Protein AF-A0A7R9YTW2-F1 (afdb_monomer_lite)

Structure (mmCIF, N/CA/C/O backbone):
data_AF-A0A7R9YTW2-F1
#
_entry.id   AF-A0A7R9YTW2-F1
#
loop_
_atom_site.group_PDB
_atom_site.id
_atom_site.type_symbol
_atom_site.label_atom_id
_atom_site.label_alt_id
_atom_site.label_comp_id
_atom_site.label_asym_id
_atom_site.label_entity_id
_atom_site.label_seq_id
_atom_site.pdbx_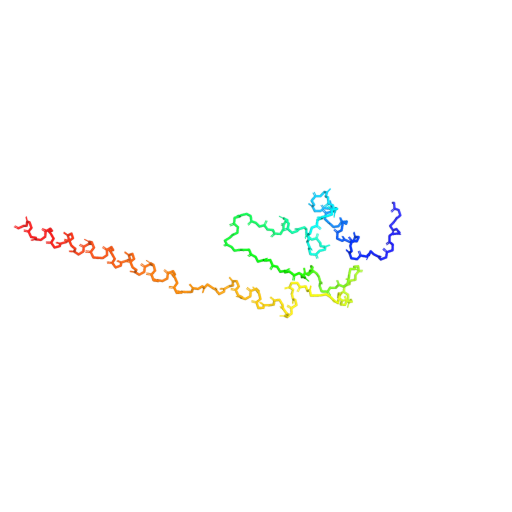PDB_ins_code
_atom_site.Cartn_x
_atom_site.Cartn_y
_atom_site.Cartn_z
_atom_site.occupancy
_atom_site.B_iso_or_equiv
_atom_site.auth_seq_id
_atom_site.auth_comp_id
_atom_site.auth_asym_id
_atom_site.auth_atom_id
_atom_site.pdbx_PDB_model_num
ATOM 1 N N . GLY A 1 1 ? 20.529 17.568 -18.012 1.00 37.44 1 GLY A N 1
ATOM 2 C CA . GLY A 1 1 ? 21.112 16.230 -17.828 1.00 37.44 1 GLY A CA 1
ATOM 3 C C . GLY A 1 1 ? 20.181 15.276 -18.517 1.00 37.44 1 GLY A C 1
ATOM 4 O O . GLY A 1 1 ? 18.985 15.470 -18.411 1.00 37.44 1 GLY A O 1
ATOM 5 N N . GLU A 1 2 ? 20.717 14.389 -19.331 1.00 41.56 2 GLU A N 1
ATOM 6 C CA . GLU A 1 2 ? 19.987 13.587 -20.309 1.00 41.56 2 GLU A CA 1
ATOM 7 C C . GLU A 1 2 ? 19.055 12.560 -19.627 1.00 41.56 2 GLU A C 1
ATOM 9 O O . GLU A 1 2 ? 19.525 11.609 -19.007 1.00 41.56 2 GLU A O 1
ATOM 14 N N . ASP A 1 3 ? 17.735 12.772 -19.716 1.00 51.94 3 ASP A N 1
ATOM 15 C CA . ASP A 1 3 ? 16.681 11.868 -19.222 1.00 51.94 3 ASP A CA 1
ATOM 16 C C . ASP A 1 3 ? 16.493 10.668 -20.173 1.00 51.94 3 ASP A C 1
ATOM 18 O O . ASP A 1 3 ? 15.438 10.464 -20.769 1.00 51.94 3 ASP A O 1
ATOM 22 N N . THR A 1 4 ? 17.539 9.860 -20.353 1.00 49.75 4 THR A N 1
ATOM 23 C CA . THR A 1 4 ? 17.526 8.647 -21.196 1.00 49.75 4 THR A CA 1
ATOM 24 C C . THR A 1 4 ? 17.430 7.361 -20.378 1.00 49.75 4 THR A C 1
ATOM 26 O O . THR A 1 4 ? 18.008 6.333 -20.732 1.00 49.75 4 THR A O 1
ATOM 29 N N . LYS A 1 5 ? 16.670 7.358 -19.277 1.00 56.19 5 LYS A N 1
ATOM 30 C CA . LYS A 1 5 ? 16.309 6.087 -18.637 1.00 56.19 5 LYS A CA 1
ATOM 31 C C . LYS A 1 5 ? 15.119 5.492 -19.391 1.00 56.19 5 LYS A C 1
ATOM 33 O O . LYS A 1 5 ? 14.016 6.027 -19.329 1.00 56.19 5 LYS A O 1
ATOM 38 N N . GLY A 1 6 ? 15.363 4.395 -20.115 1.00 53.84 6 GLY A N 1
ATOM 39 C CA . GLY A 1 6 ? 14.314 3.547 -20.692 1.00 53.84 6 GLY A CA 1
ATOM 40 C C . GLY A 1 6 ? 13.290 3.082 -19.640 1.00 53.84 6 GLY A C 1
ATOM 41 O O . GLY A 1 6 ? 13.430 3.408 -18.458 1.00 53.84 6 GLY A O 1
ATOM 42 N N . PRO A 1 7 ? 12.247 2.325 -20.031 1.00 61.72 7 PRO A N 1
ATOM 43 C CA . PRO A 1 7 ? 11.173 1.952 -19.114 1.00 61.72 7 PRO A CA 1
ATOM 44 C C . PRO A 1 7 ? 11.745 1.298 -17.852 1.00 61.72 7 PRO A C 1
ATOM 46 O O . PRO A 1 7 ? 12.479 0.311 -17.923 1.00 61.72 7 PRO A O 1
ATOM 49 N N . ARG A 1 8 ? 11.439 1.884 -16.689 1.00 71.12 8 ARG A N 1
ATOM 50 C CA . ARG A 1 8 ? 11.906 1.364 -15.402 1.00 71.12 8 ARG A CA 1
ATOM 51 C C . ARG A 1 8 ? 11.254 0.010 -15.144 1.00 71.12 8 ARG A C 1
ATOM 53 O O . ARG A 1 8 ? 10.051 -0.156 -15.341 1.00 71.12 8 ARG A O 1
ATOM 60 N N . THR A 1 9 ? 12.043 -0.953 -14.677 1.00 83.75 9 THR A N 1
ATOM 61 C CA . THR A 1 9 ? 11.484 -2.187 -14.118 1.00 83.75 9 THR A CA 1
ATOM 62 C C . THR A 1 9 ? 10.781 -1.860 -12.795 1.00 83.75 9 THR A C 1
ATOM 64 O O . THR A 1 9 ? 11.180 -0.901 -12.126 1.00 83.75 9 THR A O 1
ATOM 67 N N . PRO A 1 10 ? 9.767 -2.637 -12.372 1.00 86.50 10 PRO A N 1
ATOM 68 C CA . PRO A 1 10 ? 9.099 -2.391 -11.096 1.00 86.50 10 PRO A CA 1
ATOM 69 C C . PRO A 1 10 ? 10.059 -2.317 -9.888 1.00 86.50 10 PRO A C 1
ATOM 71 O O . PRO A 1 10 ? 9.925 -1.377 -9.107 1.00 86.50 10 PRO A O 1
ATOM 74 N N . PRO A 1 11 ? 11.094 -3.179 -9.758 1.00 90.12 11 PRO A N 1
ATOM 75 C CA . PRO A 1 11 ? 12.076 -3.045 -8.678 1.00 90.12 11 PRO A CA 1
ATOM 76 C C . PRO A 1 11 ? 12.899 -1.750 -8.734 1.00 90.12 11 PRO A C 1
ATOM 78 O O . PRO A 1 11 ? 13.123 -1.125 -7.702 1.00 90.12 11 PRO A O 1
ATOM 81 N N . GLN A 1 12 ? 13.327 -1.313 -9.927 1.00 91.19 12 GLN A N 1
ATOM 82 C CA . GLN A 1 12 ? 14.075 -0.058 -10.084 1.00 91.19 12 GLN A CA 1
ATOM 83 C C . GLN A 1 12 ? 13.198 1.148 -9.734 1.00 91.19 12 GLN A C 1
ATOM 85 O O . GLN A 1 12 ? 13.658 2.096 -9.107 1.00 91.19 12 GLN A O 1
ATOM 90 N N . TYR A 1 13 ? 11.927 1.103 -10.137 1.00 91.75 13 TYR A N 1
ATOM 91 C CA . TYR A 1 13 ? 10.955 2.131 -9.796 1.00 91.75 13 TYR A CA 1
ATOM 92 C C . TYR A 1 13 ? 10.745 2.223 -8.282 1.00 91.75 13 TYR A C 1
ATOM 94 O O . TYR A 1 13 ? 10.812 3.323 -7.744 1.00 91.75 13 TYR A O 1
ATOM 102 N N . ALA A 1 14 ? 10.572 1.086 -7.603 1.00 93.56 14 ALA A N 1
ATOM 103 C CA . ALA A 1 14 ? 10.443 1.032 -6.150 1.00 93.56 14 ALA A CA 1
ATOM 104 C C . ALA A 1 14 ? 11.679 1.610 -5.446 1.00 93.56 14 ALA A C 1
ATOM 106 O O . ALA A 1 14 ? 11.545 2.519 -4.633 1.00 93.56 14 ALA A O 1
ATOM 107 N N . TYR A 1 15 ? 12.881 1.164 -5.828 1.00 95.88 15 TYR A N 1
ATOM 108 C CA . TYR A 1 15 ? 14.143 1.676 -5.285 1.00 95.88 15 TYR A CA 1
ATOM 109 C C . TYR A 1 15 ? 14.254 3.204 -5.414 1.00 95.88 15 TYR A C 1
ATOM 111 O O . TYR A 1 15 ? 14.515 3.897 -4.430 1.00 95.88 15 TYR A O 1
ATOM 119 N N . ASP A 1 16 ? 14.017 3.738 -6.618 1.00 95.00 16 ASP A N 1
ATOM 120 C CA . ASP A 1 16 ? 14.110 5.175 -6.888 1.00 95.00 16 ASP A CA 1
ATOM 121 C C . ASP A 1 16 ? 13.041 5.972 -6.113 1.00 95.00 16 ASP A C 1
ATOM 123 O O . ASP A 1 16 ? 13.304 7.094 -5.674 1.00 95.00 16 ASP A O 1
ATOM 127 N N . SER A 1 17 ? 11.828 5.428 -5.962 1.00 94.75 17 SER A N 1
ATOM 128 C CA . SER A 1 17 ? 10.737 6.066 -5.211 1.00 94.75 17 SER A CA 1
ATOM 129 C C . SER A 1 17 ? 11.041 6.100 -3.715 1.00 94.75 17 SER A C 1
ATOM 131 O O . SER A 1 17 ? 10.958 7.155 -3.092 1.00 94.75 17 SER A O 1
ATOM 133 N N . TYR A 1 18 ? 11.486 4.985 -3.138 1.00 96.88 18 TYR A N 1
ATOM 134 C CA . TYR A 1 18 ? 11.846 4.915 -1.722 1.00 96.88 18 TYR A CA 1
ATOM 135 C C . TYR A 1 18 ? 13.040 5.814 -1.397 1.00 96.88 18 TYR A C 1
ATOM 137 O O . TYR A 1 18 ? 12.998 6.553 -0.416 1.00 96.88 18 TYR A O 1
ATOM 145 N N . GLY A 1 1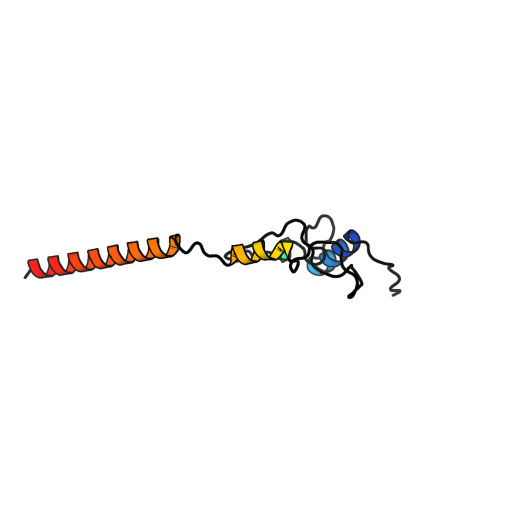9 ? 14.042 5.871 -2.282 1.00 96.88 19 GLY A N 1
ATOM 146 C CA . GLY A 1 19 ? 15.148 6.821 -2.165 1.00 96.88 19 GLY A CA 1
ATOM 147 C C . GLY A 1 19 ? 14.683 8.280 -2.094 1.00 96.88 19 GLY A C 1
ATOM 148 O O . GLY A 1 19 ? 15.242 9.066 -1.333 1.00 96.88 19 GLY A O 1
ATOM 149 N N . GLN A 1 20 ? 13.623 8.645 -2.820 1.00 95.69 20 GLN A N 1
ATOM 150 C CA . GLN A 1 20 ? 13.033 9.987 -2.744 1.00 95.69 20 GLN A CA 1
ATOM 151 C C . GLN A 1 20 ? 12.227 10.220 -1.461 1.00 95.69 20 GLN A C 1
ATOM 153 O O . GLN A 1 20 ? 12.223 11.337 -0.949 1.00 95.69 20 GLN A O 1
ATOM 158 N N . VAL A 1 21 ? 11.543 9.195 -0.945 1.00 95.69 21 VAL A N 1
ATOM 159 C CA . VAL A 1 21 ? 10.669 9.323 0.232 1.00 95.69 21 VAL A CA 1
ATOM 160 C C . VAL A 1 21 ? 11.457 9.277 1.541 1.00 95.69 21 VAL A C 1
ATOM 162 O O . VAL A 1 21 ? 11.223 10.101 2.424 1.00 95.69 21 VAL A O 1
ATOM 165 N N . CYS A 1 22 ? 12.384 8.328 1.685 1.00 95.19 22 CYS A N 1
ATOM 166 C CA . CYS A 1 22 ? 13.098 8.078 2.939 1.00 95.19 22 CYS A CA 1
ATOM 167 C C . CYS A 1 22 ? 14.630 8.093 2.820 1.00 95.19 22 CYS A C 1
ATOM 169 O O . CYS A 1 22 ? 15.310 7.828 3.809 1.00 95.19 22 CYS A O 1
ATOM 171 N N . GLY A 1 23 ? 15.189 8.417 1.650 1.00 96.44 23 GLY A N 1
ATOM 172 C CA . GLY A 1 23 ? 16.641 8.534 1.450 1.00 96.44 23 GLY A CA 1
ATOM 173 C C . GLY A 1 23 ? 17.384 7.212 1.229 1.00 96.44 23 GLY A C 1
ATOM 174 O O . GLY A 1 23 ? 18.597 7.233 1.048 1.00 96.44 23 GLY A O 1
ATOM 175 N N . GLU A 1 24 ? 16.683 6.077 1.218 1.00 95.75 24 GLU A N 1
ATOM 176 C CA . GLU A 1 24 ? 17.233 4.734 1.000 1.00 95.75 24 GLU A CA 1
ATOM 177 C C . GLU A 1 24 ? 16.216 3.897 0.216 1.00 95.75 24 GLU A C 1
ATOM 179 O O . GLU A 1 24 ? 15.019 3.975 0.481 1.00 95.75 24 GLU A O 1
ATOM 184 N N . GLY A 1 25 ? 16.683 3.107 -0.749 1.00 94.62 25 GLY A N 1
ATOM 185 C CA . GLY A 1 25 ? 15.838 2.211 -1.543 1.00 94.62 25 GLY A CA 1
ATOM 186 C C . GLY A 1 25 ? 16.208 0.735 -1.425 1.00 94.62 25 GLY A C 1
ATOM 187 O O . GLY A 1 25 ? 15.407 -0.133 -1.773 1.00 94.62 25 GLY A O 1
ATOM 188 N N . GLN A 1 26 ? 17.408 0.415 -0.942 1.00 96.44 26 GLN A N 1
ATOM 189 C CA . GLN A 1 26 ? 17.908 -0.948 -0.853 1.00 96.44 26 GLN A CA 1
ATOM 190 C C . GLN A 1 26 ? 17.232 -1.702 0.292 1.00 96.44 26 GLN A C 1
ATOM 192 O O . GLN A 1 26 ? 17.328 -1.314 1.452 1.00 96.44 26 GLN A O 1
ATOM 197 N N . GLY A 1 27 ? 16.603 -2.835 -0.032 1.00 94.62 27 GLY A N 1
ATOM 198 C CA . GLY A 1 27 ? 15.983 -3.707 0.972 1.00 94.62 27 GLY A CA 1
ATOM 199 C C . GLY A 1 27 ? 14.779 -3.086 1.685 1.00 94.62 27 GLY A C 1
ATOM 200 O O . GLY A 1 27 ? 14.382 -3.582 2.734 1.00 94.62 27 GLY A O 1
ATOM 201 N N . ILE A 1 28 ? 14.215 -2.009 1.134 1.00 96.44 28 ILE A N 1
ATOM 202 C CA . ILE A 1 28 ? 13.018 -1.363 1.663 1.00 96.44 28 ILE A CA 1
ATOM 203 C C . ILE A 1 28 ? 11.7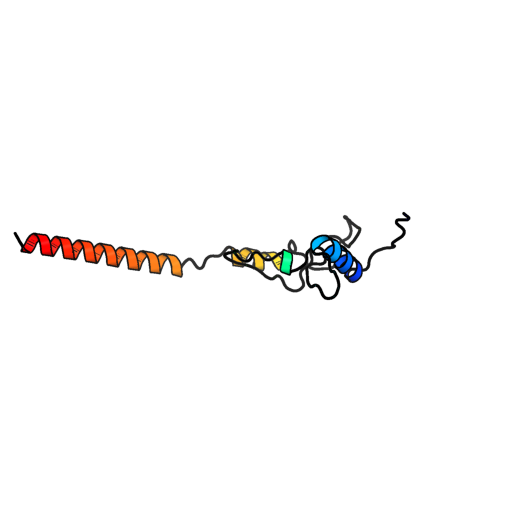77 -2.044 1.082 1.00 96.44 28 ILE A C 1
ATOM 205 O O . ILE A 1 28 ? 11.644 -2.198 -0.133 1.00 96.44 28 ILE A O 1
ATOM 209 N N . GLU A 1 29 ? 10.864 -2.446 1.961 1.00 94.88 29 GLU A N 1
ATOM 210 C CA . GLU A 1 29 ? 9.546 -2.967 1.597 1.00 94.88 29 GLU A CA 1
ATOM 211 C C . GLU A 1 29 ? 8.532 -1.828 1.448 1.00 94.88 29 GLU A C 1
ATOM 213 O O . GLU A 1 29 ? 8.633 -0.796 2.117 1.00 94.88 29 GLU A O 1
ATOM 218 N N . GLY A 1 30 ? 7.535 -2.014 0.584 1.00 94.88 30 GLY A N 1
ATOM 219 C CA . GLY A 1 30 ? 6.498 -1.022 0.306 1.00 94.88 30 GLY A CA 1
ATOM 220 C C . GLY A 1 30 ? 5.664 -1.384 -0.923 1.00 94.88 30 GLY A C 1
ATOM 221 O O . GLY A 1 30 ? 5.807 -2.470 -1.484 1.00 94.88 30 GLY A O 1
ATOM 222 N N . ASP A 1 31 ? 4.831 -0.449 -1.370 1.00 94.50 31 ASP A N 1
ATOM 223 C CA . ASP A 1 31 ? 3.854 -0.640 -2.456 1.00 94.50 31 ASP A CA 1
ATOM 224 C C . ASP A 1 31 ? 4.369 -0.219 -3.855 1.00 94.50 31 ASP A C 1
ATOM 226 O O . ASP A 1 31 ? 3.585 0.023 -4.776 1.00 94.50 31 ASP A O 1
ATOM 230 N N . ALA A 1 32 ? 5.697 -0.140 -4.005 1.00 93.00 32 ALA A N 1
ATOM 231 C CA . ALA A 1 32 ? 6.474 0.400 -5.127 1.00 93.00 32 ALA A CA 1
ATOM 232 C C . ALA A 1 32 ? 6.555 1.935 -5.235 1.00 93.00 32 ALA A C 1
ATOM 234 O O . ALA A 1 32 ? 7.336 2.437 -6.047 1.00 93.00 32 ALA A O 1
ATOM 235 N N . VAL A 1 33 ? 5.817 2.688 -4.414 1.00 92.81 33 VAL A N 1
ATOM 236 C CA . VAL A 1 33 ? 5.922 4.159 -4.334 1.00 92.81 33 VAL A CA 1
ATOM 237 C C . VAL A 1 33 ? 6.294 4.597 -2.923 1.00 92.81 33 VAL A C 1
ATOM 239 O O . VAL A 1 33 ? 7.213 5.392 -2.733 1.00 92.81 33 VAL A O 1
ATOM 242 N N . THR A 1 34 ? 5.601 4.049 -1.933 1.00 94.94 34 THR A N 1
ATOM 243 C CA . THR A 1 34 ? 5.691 4.434 -0.531 1.00 94.94 34 THR A CA 1
ATOM 244 C C . THR A 1 34 ? 6.334 3.303 0.270 1.00 94.94 34 THR A C 1
ATOM 246 O O . THR A 1 34 ? 5.821 2.181 0.257 1.00 94.94 34 THR A O 1
ATOM 249 N N . PRO A 1 35 ? 7.436 3.568 0.995 1.00 96.00 35 PRO A N 1
ATOM 250 C CA . PRO A 1 35 ? 7.981 2.626 1.963 1.00 96.00 35 PRO A CA 1
ATOM 251 C C . PRO A 1 35 ? 6.934 2.253 3.013 1.00 96.00 35 PRO A C 1
ATOM 253 O O . PRO A 1 35 ? 6.231 3.126 3.529 1.00 96.00 35 PRO A O 1
ATOM 256 N N . LEU A 1 36 ? 6.879 0.981 3.404 1.00 94.75 36 LEU A N 1
ATOM 257 C CA . LEU A 1 36 ? 5.897 0.482 4.366 1.00 94.75 36 LEU A CA 1
ATOM 258 C C . LEU A 1 36 ? 5.958 1.245 5.698 1.00 94.75 36 LEU A C 1
ATOM 260 O O . LEU A 1 36 ? 4.933 1.649 6.241 1.00 94.75 36 LEU A O 1
ATOM 264 N N . ALA A 1 37 ? 7.169 1.520 6.187 1.00 93.25 37 ALA A N 1
ATOM 265 C CA . ALA A 1 37 ? 7.386 2.272 7.422 1.00 93.25 37 ALA A CA 1
ATOM 266 C C . ALA A 1 37 ? 6.839 3.712 7.370 1.00 93.25 37 ALA A C 1
ATOM 268 O O . ALA A 1 37 ? 6.528 4.280 8.414 1.00 93.25 37 ALA A O 1
ATOM 269 N N . CYS A 1 38 ? 6.706 4.299 6.177 1.00 94.31 38 CYS A N 1
ATOM 270 C CA . CYS A 1 38 ? 6.151 5.639 5.981 1.00 94.31 38 CYS A CA 1
ATOM 271 C C . CYS A 1 38 ? 4.619 5.639 5.869 1.00 94.31 38 CYS A C 1
ATOM 273 O O . CYS A 1 38 ? 4.003 6.685 6.057 1.00 94.31 38 CYS A O 1
ATOM 275 N N . ALA A 1 39 ? 4.005 4.491 5.569 1.00 93.25 39 ALA A N 1
ATOM 276 C CA . ALA A 1 39 ? 2.552 4.347 5.483 1.00 93.25 39 ALA A CA 1
ATOM 277 C C . ALA A 1 39 ? 1.889 4.130 6.859 1.00 93.25 39 ALA A C 1
ATOM 279 O O . ALA A 1 39 ? 0.682 4.321 7.004 1.00 93.25 39 ALA A O 1
ATOM 280 N N . PHE A 1 40 ? 2.668 3.733 7.869 1.00 92.12 40 PHE A N 1
ATOM 281 C CA . PHE A 1 40 ? 2.183 3.412 9.211 1.00 92.12 40 PHE A CA 1
ATOM 282 C C . PHE A 1 40 ? 2.278 4.627 10.147 1.00 92.12 40 PHE A C 1
ATOM 284 O O . PHE A 1 40 ? 3.284 5.335 10.184 1.00 92.12 40 PHE A O 1
ATOM 291 N N . LEU A 1 41 ? 1.234 4.849 10.949 1.00 91.25 41 LEU A N 1
ATOM 292 C CA . LEU A 1 41 ? 1.183 5.894 11.973 1.00 91.25 41 LEU A CA 1
ATOM 293 C C . LEU A 1 41 ? 1.200 5.242 13.356 1.00 91.25 41 LEU A C 1
ATOM 295 O O . LEU A 1 41 ? 0.319 4.455 13.700 1.00 91.25 41 LEU A O 1
ATOM 299 N N . SER A 1 42 ? 2.180 5.603 14.186 1.00 89.81 42 SER A N 1
ATOM 300 C CA . SER A 1 42 ? 2.390 4.990 15.508 1.00 89.81 42 SER A CA 1
ATOM 301 C C . SER A 1 42 ? 1.216 5.166 16.475 1.00 89.81 42 SER A C 1
ATOM 303 O O . SER A 1 42 ? 1.048 4.365 17.391 1.00 89.81 42 SER A O 1
ATOM 305 N N . ASN A 1 43 ? 0.400 6.200 16.273 1.00 92.69 43 ASN A N 1
ATOM 306 C CA . ASN A 1 43 ? -0.774 6.513 17.083 1.00 92.69 43 ASN A CA 1
ATOM 307 C C . ASN A 1 43 ? -2.103 6.137 16.409 1.00 92.69 43 ASN A C 1
ATOM 309 O O . ASN A 1 43 ? -3.163 6.506 16.922 1.00 92.69 43 ASN A O 1
ATOM 313 N N . ALA A 1 44 ? -2.079 5.441 15.270 1.00 90.50 44 ALA A N 1
ATOM 314 C CA . ALA A 1 44 ? -3.307 4.976 14.647 1.00 90.50 44 ALA A CA 1
ATOM 315 C C . ALA A 1 44 ? -4.004 3.952 15.552 1.00 90.50 44 ALA A C 1
ATOM 317 O O . ALA A 1 44 ? -3.402 2.979 16.001 1.00 90.50 44 ALA A O 1
ATOM 318 N N . GLN A 1 45 ? -5.303 4.156 15.785 1.00 87.62 45 GLN A N 1
ATOM 319 C CA . GLN A 1 45 ? -6.133 3.222 16.557 1.00 87.62 45 GLN A CA 1
ATOM 320 C C . GLN A 1 45 ? -6.216 1.845 15.887 1.00 87.62 45 GLN A C 1
ATOM 322 O O . GLN A 1 45 ? -6.361 0.826 16.559 1.00 87.62 45 GLN A O 1
ATOM 327 N N . ARG A 1 46 ? -6.116 1.820 14.555 1.00 87.38 46 ARG A N 1
ATOM 328 C CA . ARG A 1 46 ? -6.092 0.615 13.734 1.00 87.38 46 ARG A CA 1
ATOM 329 C C . ARG A 1 46 ? -5.183 0.841 12.534 1.00 87.38 46 ARG A C 1
ATOM 331 O O . ARG A 1 46 ? -5.226 1.903 11.921 1.00 87.38 46 ARG A O 1
ATOM 338 N N . GLN A 1 47 ? -4.391 -0.170 12.200 1.00 91.12 47 GLN A N 1
ATOM 339 C CA . GLN A 1 47 ? -3.552 -0.205 11.006 1.00 91.12 47 GLN A CA 1
ATOM 340 C C . GLN A 1 47 ? -3.866 -1.477 10.228 1.00 91.12 47 GLN A C 1
ATOM 342 O O . GLN A 1 47 ? -4.140 -2.517 10.829 1.00 91.12 47 GLN A O 1
ATOM 347 N N . ILE A 1 48 ? -3.861 -1.378 8.904 1.00 91.50 48 ILE A N 1
ATOM 348 C CA . ILE A 1 48 ? -4.184 -2.482 8.003 1.00 91.50 48 ILE A CA 1
ATOM 349 C C . ILE A 1 48 ? -2.972 -2.678 7.107 1.00 91.50 48 ILE A C 1
ATOM 351 O O . ILE A 1 48 ? -2.549 -1.747 6.426 1.00 91.50 48 ILE A O 1
ATOM 355 N N . LEU A 1 49 ? -2.418 -3.886 7.130 1.00 93.44 49 LEU A N 1
ATOM 356 C CA . LEU A 1 49 ? -1.397 -4.304 6.184 1.00 93.44 49 LEU A CA 1
ATOM 357 C C . LEU A 1 49 ? -2.079 -5.064 5.050 1.00 93.44 49 LEU A C 1
ATOM 359 O O . LEU A 1 49 ? -2.739 -6.073 5.297 1.00 93.44 49 LEU A O 1
ATOM 363 N N . LEU A 1 50 ? -1.913 -4.578 3.824 1.00 94.62 50 LEU A N 1
ATOM 364 C CA . LEU A 1 50 ? -2.404 -5.235 2.620 1.00 94.62 50 LEU A CA 1
ATOM 365 C C . LEU A 1 50 ? -1.235 -5.928 1.918 1.00 94.62 50 LEU A C 1
ATOM 367 O O . LEU A 1 50 ? -0.476 -5.291 1.191 1.00 94.62 50 LEU A O 1
ATOM 371 N N . ASP A 1 51 ? -1.067 -7.222 2.178 1.00 93.06 51 ASP A N 1
ATOM 372 C CA . ASP A 1 51 ? 0.047 -7.991 1.623 1.00 93.06 51 ASP A CA 1
ATOM 373 C C . ASP A 1 51 ? -0.104 -8.214 0.109 1.00 93.06 51 ASP A C 1
ATOM 375 O O . ASP A 1 51 ? -1.197 -8.489 -0.390 1.00 93.06 51 ASP A O 1
ATOM 379 N N . GLY A 1 52 ? 1.000 -8.076 -0.628 1.00 93.00 52 GLY A N 1
ATOM 380 C CA . GLY A 1 52 ? 1.030 -8.216 -2.088 1.00 93.00 52 GLY A CA 1
ATOM 381 C C . GLY A 1 52 ? 0.280 -7.130 -2.879 1.00 93.00 52 GLY A C 1
ATOM 382 O O . GLY A 1 52 ? 0.086 -7.298 -4.085 1.00 93.00 52 GLY A O 1
ATOM 383 N N . VAL A 1 53 ? -0.136 -6.031 -2.238 1.00 95.38 53 VAL A N 1
ATOM 384 C CA . VAL A 1 53 ? -0.908 -4.944 -2.863 1.00 95.38 53 VAL A CA 1
ATOM 385 C C . VAL A 1 53 ? -0.011 -3.759 -3.241 1.00 95.38 53 VAL A C 1
ATOM 387 O O . VAL A 1 53 ? 0.810 -3.301 -2.452 1.00 95.38 53 VAL A O 1
ATOM 390 N N . TRP A 1 54 ? -0.188 -3.253 -4.462 1.00 94.44 54 TRP A N 1
ATOM 391 C CA . TRP A 1 54 ? 0.616 -2.188 -5.070 1.00 94.44 54 TRP A CA 1
ATOM 392 C C . TRP A 1 54 ? -0.066 -0.813 -5.004 1.00 94.44 54 TRP A C 1
ATOM 394 O O . TRP A 1 54 ? -1.260 -0.692 -4.720 1.00 94.44 54 TRP A O 1
ATOM 404 N N . HIS A 1 55 ? 0.696 0.239 -5.316 1.00 93.62 55 HIS A N 1
ATOM 405 C CA . HIS A 1 55 ? 0.222 1.621 -5.234 1.00 93.62 55 HIS A CA 1
ATOM 406 C C . HIS A 1 55 ? -0.779 2.035 -6.328 1.00 93.62 55 HIS A C 1
ATOM 408 O O . HIS A 1 55 ? -1.602 2.916 -6.103 1.00 93.62 55 HIS A O 1
ATOM 414 N N . SER A 1 56 ? -0.692 1.476 -7.540 1.00 89.81 56 SER A N 1
ATOM 415 C CA . SER A 1 56 ? -1.386 2.032 -8.714 1.00 89.81 56 SER A CA 1
ATOM 416 C C . SER A 1 56 ? -2.078 0.974 -9.568 1.00 89.81 56 SER A C 1
ATOM 418 O O . SER A 1 56 ? -1.552 -0.124 -9.750 1.00 89.81 56 SER A O 1
ATOM 420 N N . MET A 1 57 ? -3.220 1.366 -10.146 1.00 89.88 57 MET A N 1
ATOM 421 C CA . MET A 1 57 ? -3.924 0.632 -11.206 1.00 89.88 57 MET A CA 1
ATOM 422 C C . MET A 1 57 ? -3.155 0.588 -12.523 1.00 89.88 57 MET A C 1
ATOM 424 O O . MET A 1 57 ? -3.389 -0.301 -13.333 1.00 89.88 57 MET A O 1
ATOM 428 N N . SER A 1 58 ? -2.279 1.566 -12.765 1.00 87.94 58 SER A N 1
ATOM 429 C CA . SER A 1 58 ? -1.604 1.716 -14.050 1.00 87.94 58 SER A CA 1
ATOM 430 C C . SER A 1 58 ? -0.196 1.148 -14.006 1.00 87.94 58 SER A C 1
ATOM 432 O O . SER A 1 58 ? 0.527 1.284 -13.011 1.00 87.94 58 SER A O 1
ATOM 434 N N . ARG A 1 59 ? 0.235 0.567 -15.123 1.00 86.75 59 ARG A N 1
ATOM 435 C CA . ARG A 1 59 ? 1.615 0.136 -15.322 1.00 86.75 59 ARG A CA 1
ATOM 436 C C . ARG A 1 59 ? 2.563 1.321 -15.161 1.00 86.75 59 ARG A C 1
ATOM 438 O O . ARG A 1 59 ? 2.299 2.422 -15.648 1.00 86.75 59 ARG A O 1
ATOM 445 N N . VAL A 1 60 ? 3.696 1.082 -14.501 1.00 83.25 60 VAL A N 1
ATOM 446 C CA . VAL A 1 60 ? 4.723 2.099 -14.230 1.00 83.25 60 VAL A CA 1
ATOM 447 C C . VAL A 1 60 ? 5.080 2.883 -15.498 1.00 83.25 60 VAL A C 1
ATOM 449 O O . VAL A 1 60 ? 5.508 2.306 -16.497 1.00 83.25 60 VAL A O 1
ATOM 452 N N . GLY A 1 61 ? 4.953 4.211 -15.422 1.00 79.19 61 GLY A N 1
ATOM 453 C CA . GLY A 1 61 ? 5.271 5.126 -16.523 1.00 79.19 61 GLY A CA 1
ATOM 454 C C . GLY A 1 61 ? 4.144 5.326 -17.539 1.00 79.19 61 GLY A C 1
ATOM 455 O O . GLY A 1 61 ? 4.361 6.000 -18.542 1.00 79.19 61 GLY A O 1
ATOM 456 N N . THR A 1 62 ? 2.958 4.777 -17.282 1.00 82.94 62 THR A N 1
ATOM 457 C CA . THR A 1 62 ? 1.761 4.933 -18.117 1.00 82.94 62 THR A CA 1
ATOM 458 C C . THR A 1 62 ? 0.570 5.354 -17.256 1.00 82.94 62 THR A C 1
ATOM 460 O O . THR A 1 62 ? 0.603 5.209 -16.034 1.00 82.94 62 THR A O 1
ATOM 463 N N . PHE A 1 63 ? -0.485 5.860 -17.892 1.00 83.19 63 PHE A N 1
ATOM 464 C CA . PHE A 1 63 ? -1.762 6.152 -17.227 1.00 83.19 63 PHE A CA 1
ATOM 465 C C . PHE A 1 63 ? -2.903 5.256 -17.720 1.00 83.19 63 PHE A C 1
ATOM 467 O O . PHE A 1 63 ? -3.886 5.067 -17.012 1.00 83.19 63 PHE A O 1
ATOM 474 N N . GLU A 1 64 ? -2.768 4.693 -18.919 1.00 85.88 64 GLU A N 1
ATOM 475 C CA . GLU A 1 64 ? -3.851 4.006 -19.629 1.00 85.88 64 GLU A CA 1
ATOM 476 C C . GLU A 1 64 ? -3.688 2.480 -19.639 1.00 85.88 64 GLU A C 1
ATOM 478 O O . GLU A 1 64 ? -4.659 1.766 -19.876 1.00 85.88 64 GLU A O 1
ATOM 483 N N . GLU A 1 65 ? -2.481 1.964 -19.378 1.00 91.00 65 GLU A N 1
ATOM 484 C CA . GLU A 1 65 ? -2.223 0.522 -19.344 1.00 91.00 65 GLU A CA 1
ATOM 485 C C . GLU A 1 65 ? -2.451 -0.020 -17.933 1.00 91.00 65 GLU A C 1
ATOM 487 O O . GLU A 1 65 ? -1.902 0.516 -16.972 1.00 91.00 65 GLU A O 1
ATOM 492 N N . ASP A 1 66 ? -3.214 -1.106 -17.818 1.00 89.56 66 ASP A N 1
ATOM 493 C CA . ASP A 1 66 ? -3.407 -1.839 -16.565 1.00 89.56 66 ASP A CA 1
ATOM 494 C C . ASP A 1 66 ? -2.064 -2.347 -16.007 1.00 89.56 66 ASP A C 1
ATOM 496 O O . ASP A 1 66 ? -1.186 -2.794 -16.753 1.00 89.56 66 ASP A O 1
ATOM 500 N N . SER A 1 67 ? -1.880 -2.256 -14.690 1.00 89.06 67 SER A N 1
ATOM 501 C CA . SER A 1 67 ? -0.646 -2.666 -14.015 1.00 89.06 67 SER A CA 1
ATOM 502 C C . SER A 1 67 ? -0.413 -4.179 -14.054 1.00 89.06 67 SER A C 1
ATOM 504 O O . SER A 1 67 ? 0.730 -4.620 -13.908 1.00 89.06 67 SER A O 1
ATOM 506 N N . GLY A 1 68 ? -1.472 -4.975 -14.231 1.00 89.88 68 GLY A N 1
ATOM 507 C CA . GLY A 1 68 ? -1.466 -6.425 -14.067 1.00 89.88 68 GLY A CA 1
ATOM 508 C C . GLY A 1 68 ? -1.274 -6.874 -12.615 1.00 89.88 68 GLY A C 1
ATOM 509 O O . GLY A 1 68 ? -1.098 -8.069 -12.369 1.00 89.88 68 GLY A O 1
ATOM 510 N N . THR A 1 69 ? -1.277 -5.945 -11.654 1.00 91.06 69 THR A N 1
ATOM 511 C CA . THR A 1 69 ? -1.095 -6.214 -10.226 1.00 91.06 69 THR A CA 1
ATOM 512 C C . THR A 1 69 ? -2.290 -5.718 -9.420 1.00 91.06 69 THR A C 1
ATOM 514 O O . THR A 1 69 ? -2.931 -4.722 -9.751 1.00 91.06 69 THR A O 1
ATOM 517 N N . VAL A 1 70 ? -2.590 -6.410 -8.320 1.00 95.50 70 VAL A N 1
ATOM 518 C CA . VAL A 1 70 ? -3.592 -5.936 -7.360 1.00 95.50 70 VAL A CA 1
ATOM 519 C C . VAL A 1 70 ? -3.078 -4.650 -6.716 1.00 95.50 70 VAL A C 1
ATOM 521 O O . VAL A 1 70 ? -1.933 -4.589 -6.268 1.00 95.50 70 VAL A O 1
ATOM 524 N N . TRP A 1 71 ? -3.929 -3.634 -6.643 1.00 95.12 71 TRP A N 1
ATOM 525 C CA . TRP A 1 71 ? -3.647 -2.343 -6.011 1.00 95.12 71 TRP A CA 1
ATOM 526 C C . TRP A 1 71 ? -4.740 -2.002 -4.996 1.00 95.12 71 TRP A C 1
ATOM 528 O O . TRP A 1 71 ? -5.792 -2.640 -4.988 1.00 95.12 71 TRP A O 1
ATOM 538 N N . TYR A 1 72 ? -4.522 -1.020 -4.120 1.00 93.06 72 TYR A N 1
ATOM 539 C CA . TYR A 1 72 ? -5.416 -0.803 -2.970 1.00 93.06 72 TYR A CA 1
ATOM 540 C C . TYR A 1 72 ? -6.874 -0.457 -3.330 1.00 93.06 72 TYR A C 1
ATOM 542 O O . TYR A 1 72 ? -7.748 -0.566 -2.469 1.00 93.06 72 TYR A O 1
ATOM 550 N N . GLY A 1 73 ? -7.134 -0.039 -4.575 1.00 92.62 73 GLY A N 1
ATOM 551 C CA . GLY A 1 73 ? -8.471 0.211 -5.120 1.00 92.62 73 GLY A CA 1
ATOM 552 C C . GLY A 1 73 ? -9.081 -0.959 -5.902 1.00 92.62 73 GLY A C 1
ATOM 553 O O . GLY A 1 73 ? -10.168 -0.810 -6.446 1.00 92.62 73 GLY A O 1
ATOM 554 N N . SER A 1 74 ? -8.397 -2.103 -5.998 1.00 95.75 74 SER A N 1
ATOM 555 C CA . SER A 1 74 ? -8.924 -3.304 -6.659 1.00 95.75 74 SER A CA 1
ATOM 556 C C . SER A 1 74 ? -10.091 -3.913 -5.882 1.00 95.75 74 SER A C 1
ATOM 558 O O . SER A 1 74 ? -10.052 -3.966 -4.653 1.00 95.75 74 SER A O 1
ATOM 560 N N . ASP A 1 75 ? -11.061 -4.494 -6.594 1.00 95.75 75 ASP A N 1
ATOM 561 C CA . ASP A 1 75 ? -12.218 -5.179 -5.992 1.00 95.75 75 ASP A CA 1
ATOM 562 C C . ASP A 1 75 ? -11.806 -6.237 -4.954 1.00 95.75 75 ASP A C 1
ATOM 564 O O . ASP A 1 75 ? -12.416 -6.344 -3.894 1.00 95.75 75 ASP A O 1
ATOM 568 N N . ALA A 1 76 ? -10.709 -6.959 -5.207 1.00 95.12 76 ALA A N 1
ATOM 569 C CA . ALA A 1 76 ? -10.161 -7.970 -4.299 1.00 95.12 76 ALA A CA 1
ATOM 570 C C . ALA A 1 76 ? -9.691 -7.422 -2.932 1.00 95.12 76 ALA A C 1
ATOM 572 O O . ALA A 1 76 ? -9.444 -8.203 -2.016 1.00 95.12 76 ALA A O 1
ATOM 573 N N . VAL A 1 77 ? -9.542 -6.100 -2.788 1.00 95.75 77 VAL A N 1
ATOM 574 C CA . VAL A 1 77 ? -9.048 -5.432 -1.572 1.00 95.75 77 VAL A CA 1
ATOM 575 C C . VAL A 1 77 ? -10.185 -4.799 -0.761 1.00 95.75 77 VAL A C 1
ATOM 577 O O . VAL A 1 77 ? -10.031 -4.559 0.437 1.00 95.75 77 VAL A O 1
ATOM 580 N N . VAL A 1 78 ? -11.348 -4.559 -1.375 1.00 93.19 78 VAL A N 1
ATOM 581 C CA . VAL A 1 78 ? -12.463 -3.809 -0.770 1.00 93.19 78 VAL A CA 1
ATOM 582 C C . VAL A 1 78 ? -12.894 -4.396 0.576 1.00 93.19 78 VAL A C 1
ATOM 584 O O . VAL A 1 78 ? -13.055 -3.653 1.544 1.00 93.19 78 VAL A O 1
ATOM 587 N N . ASP A 1 79 ? -12.998 -5.720 0.684 1.00 92.44 79 ASP A N 1
ATOM 588 C CA . ASP A 1 79 ? -13.417 -6.375 1.928 1.00 92.44 79 ASP A CA 1
ATOM 589 C C . ASP A 1 79 ? -12.435 -6.145 3.087 1.00 92.44 79 ASP A C 1
ATOM 591 O O . ASP A 1 79 ? -12.863 -5.996 4.233 1.00 92.44 79 ASP A O 1
ATOM 595 N N . ALA A 1 80 ? -11.129 -6.044 2.812 1.00 91.25 80 ALA A N 1
ATOM 596 C CA . ALA A 1 80 ? -10.128 -5.751 3.839 1.00 91.25 80 ALA A CA 1
ATOM 597 C C . ALA A 1 80 ? -10.311 -4.339 4.419 1.00 91.25 80 ALA A C 1
ATOM 599 O O . ALA A 1 80 ? -10.178 -4.140 5.631 1.00 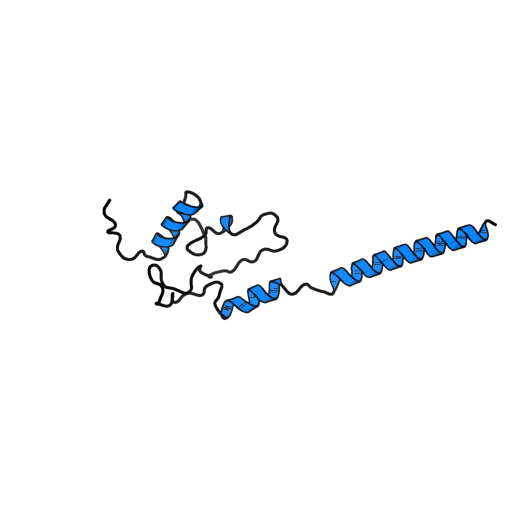91.25 80 ALA A O 1
ATOM 600 N N . TRP A 1 81 ? -10.684 -3.371 3.576 1.00 91.12 81 TRP A N 1
ATOM 601 C CA . TRP A 1 81 ? -11.049 -2.027 4.024 1.00 91.12 81 TRP A CA 1
ATOM 602 C C . TRP A 1 81 ? -12.345 -2.031 4.828 1.00 91.12 81 TRP A C 1
ATOM 604 O O . TRP A 1 81 ? -12.396 -1.470 5.924 1.00 91.12 81 TRP A O 1
ATOM 614 N N . LEU A 1 82 ? -13.389 -2.682 4.310 1.00 90.81 82 LEU A N 1
ATOM 615 C CA . LEU A 1 82 ? -14.701 -2.712 4.955 1.00 90.81 82 LEU A CA 1
ATOM 616 C C . LEU A 1 82 ? -14.644 -3.386 6.324 1.00 90.81 82 LEU A C 1
ATOM 618 O O . LEU A 1 82 ? -15.231 -2.879 7.279 1.00 90.81 82 LEU A O 1
ATOM 622 N N . TRP A 1 83 ? -13.878 -4.470 6.457 1.00 88.56 83 TRP A N 1
ATOM 623 C CA . TRP A 1 83 ? -13.682 -5.156 7.732 1.00 88.56 83 TRP A CA 1
ATOM 624 C C . TRP A 1 83 ? -13.137 -4.231 8.827 1.00 88.56 83 TRP A C 1
ATOM 626 O O . TRP A 1 83 ? -13.478 -4.367 10.003 1.00 88.56 83 TRP A O 1
ATOM 636 N N . ALA A 1 84 ? -12.309 -3.253 8.460 1.00 84.56 84 ALA A N 1
ATOM 637 C CA . ALA A 1 84 ? -11.766 -2.307 9.421 1.00 84.56 84 ALA A CA 1
ATOM 638 C C . ALA A 1 84 ? -12.787 -1.294 9.950 1.00 84.56 84 ALA A C 1
ATOM 640 O O . ALA A 1 84 ? -12.587 -0.764 11.041 1.00 84.56 84 ALA A O 1
ATOM 641 N N . LEU A 1 85 ? -13.867 -1.055 9.203 1.00 83.81 85 LEU A N 1
ATOM 642 C CA . LEU A 1 85 ? -14.949 -0.142 9.576 1.00 83.81 85 LEU A CA 1
ATOM 643 C C . LEU A 1 85 ? -16.019 -0.814 10.440 1.00 83.81 85 LEU A C 1
ATOM 645 O O . LEU A 1 85 ? -16.799 -0.128 11.101 1.00 83.81 85 LEU A O 1
ATOM 649 N N . VAL A 1 86 ? -16.068 -2.148 10.452 1.00 84.25 86 VAL A N 1
ATOM 650 C CA . VAL A 1 86 ? -16.980 -2.888 11.322 1.00 84.25 86 VAL A CA 1
ATOM 651 C C . VAL A 1 86 ? -16.376 -2.943 12.728 1.00 84.25 86 VAL A C 1
ATOM 653 O O . VAL A 1 86 ? -15.553 -3.797 13.059 1.00 84.25 86 VAL A O 1
ATOM 656 N N . GLU A 1 87 ? -16.781 -2.002 13.579 1.00 66.19 87 GLU A N 1
ATOM 657 C CA . GLU A 1 87 ? -16.595 -2.110 15.027 1.00 66.19 87 GLU A CA 1
ATOM 658 C C . GLU A 1 87 ? -17.339 -3.359 15.542 1.00 66.19 87 GLU A C 1
ATOM 660 O O . GLU A 1 87 ? -18.514 -3.553 15.203 1.00 66.19 87 GLU A O 1
ATOM 665 N N . PRO A 1 88 ? -16.738 -4.203 16.403 1.00 60.66 88 PRO A N 1
ATOM 666 C CA . PRO A 1 88 ? -17.508 -5.168 17.171 1.00 60.66 88 PRO A CA 1
ATOM 667 C C . PRO A 1 88 ? -18.383 -4.404 18.174 1.00 60.66 88 PRO A C 1
ATOM 669 O O . PRO A 1 88 ? -18.014 -4.179 19.325 1.00 60.66 88 PRO A O 1
ATOM 672 N N . HIS A 1 89 ? -19.588 -4.040 17.733 1.00 53.19 89 HIS A N 1
ATOM 673 C CA . HIS A 1 89 ? -20.618 -3.330 18.498 1.00 53.19 89 HIS A CA 1
ATOM 674 C C . HIS A 1 89 ? -20.962 -3.980 19.856 1.00 53.19 89 HIS A C 1
ATOM 676 O O . HIS A 1 89 ? -21.584 -3.350 20.705 1.00 53.19 89 HIS A O 1
ATOM 682 N N . ALA A 1 90 ? -20.565 -5.234 20.087 1.00 54.03 90 ALA A N 1
ATOM 683 C CA . ALA A 1 90 ? -20.932 -6.004 21.269 1.00 54.03 90 ALA A CA 1
ATOM 684 C C . ALA A 1 90 ? -20.126 -5.663 22.540 1.00 54.03 90 ALA A C 1
ATOM 686 O O . ALA A 1 90 ? -20.654 -5.805 23.642 1.00 54.03 90 ALA A O 1
ATOM 687 N N . ALA A 1 91 ? -18.869 -5.213 22.431 1.00 54.16 91 ALA A N 1
ATOM 688 C CA . ALA A 1 91 ? -18.004 -5.057 23.610 1.00 54.16 91 ALA A CA 1
ATOM 689 C C . ALA A 1 91 ? -18.181 -3.699 24.316 1.00 54.16 91 ALA A C 1
ATOM 691 O O . ALA A 1 91 ? -18.222 -3.630 25.546 1.00 54.16 91 ALA A O 1
ATOM 692 N N . THR A 1 92 ? -18.348 -2.622 23.546 1.00 54.94 92 THR A N 1
ATOM 693 C CA . THR A 1 92 ? -18.442 -1.254 24.081 1.00 54.94 92 THR A CA 1
ATOM 694 C C . THR A 1 92 ? -19.771 -1.010 24.796 1.00 54.94 92 THR A C 1
ATOM 696 O O . T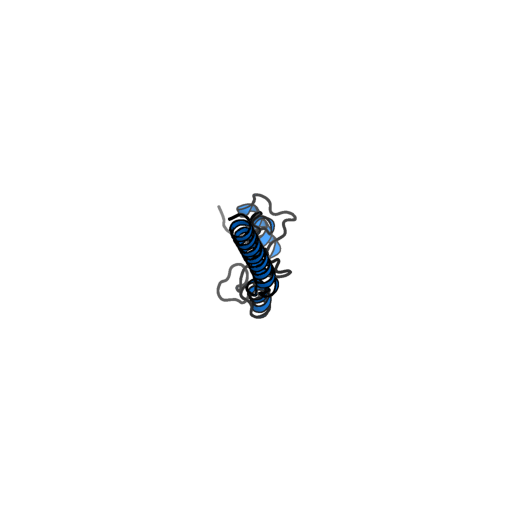HR A 1 92 ? -19.798 -0.395 25.862 1.00 54.94 92 THR A O 1
ATOM 699 N N . THR A 1 93 ? -20.874 -1.560 24.281 1.00 57.47 93 THR A N 1
ATOM 700 C CA . THR A 1 93 ? -22.199 -1.389 24.893 1.00 57.47 93 THR A CA 1
ATOM 701 C C . THR A 1 93 ? -22.310 -2.147 26.216 1.00 57.47 93 THR A C 1
ATOM 703 O O . THR A 1 93 ? -22.763 -1.578 27.205 1.00 57.47 93 THR A O 1
ATOM 706 N N . ALA A 1 94 ? -21.821 -3.390 26.291 1.00 59.78 94 ALA A N 1
ATOM 707 C CA . ALA A 1 94 ? -21.887 -4.187 27.518 1.00 59.78 94 ALA A CA 1
ATOM 708 C C . ALA A 1 94 ? -21.072 -3.570 28.674 1.00 59.78 94 ALA A C 1
ATOM 710 O O . ALA A 1 94 ? -21.538 -3.526 29.817 1.00 59.78 94 ALA A O 1
ATOM 711 N N . ALA A 1 95 ? -19.878 -3.044 28.382 1.00 61.62 95 ALA A N 1
ATOM 712 C CA . ALA A 1 95 ? -19.029 -2.398 29.383 1.00 61.62 95 ALA A CA 1
ATOM 713 C C . ALA A 1 95 ? -19.643 -1.089 29.916 1.00 61.62 95 ALA A C 1
ATOM 715 O O . ALA A 1 95 ? -19.651 -0.855 31.128 1.00 61.62 95 ALA A O 1
ATO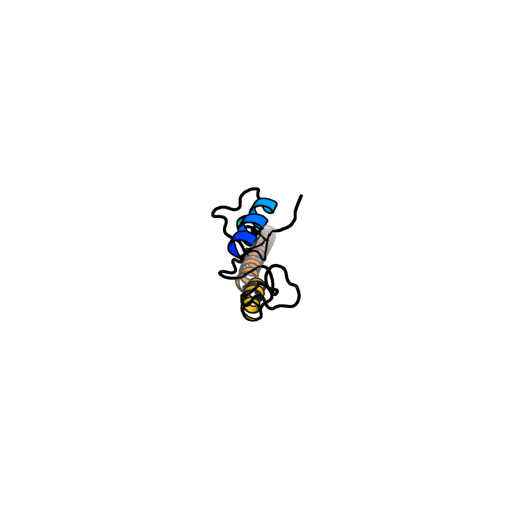M 716 N N . GLN A 1 96 ? -20.218 -0.268 29.030 1.00 66.81 96 GLN A N 1
ATOM 717 C CA . GLN A 1 96 ? -20.888 0.981 29.404 1.00 66.81 96 GLN A CA 1
ATOM 718 C C . GLN A 1 96 ? -22.163 0.726 30.215 1.00 66.81 96 GLN A C 1
ATOM 720 O O . GLN A 1 96 ? -22.366 1.366 31.247 1.00 66.81 96 GLN A O 1
ATOM 725 N N . SER A 1 97 ? -22.985 -0.252 29.816 1.00 72.06 97 SER A N 1
ATOM 726 C CA . SER A 1 97 ? -24.194 -0.624 30.561 1.00 72.06 97 SER A CA 1
ATOM 727 C C . SER A 1 97 ? -23.872 -1.125 31.971 1.00 72.06 97 SER A C 1
ATOM 729 O O . SER A 1 97 ? -24.546 -0.741 32.924 1.00 72.06 97 SER A O 1
ATOM 731 N N . THR A 1 98 ? -22.804 -1.912 32.133 1.00 76.88 98 THR A N 1
ATOM 732 C CA . THR A 1 98 ? -22.395 -2.445 33.444 1.00 76.88 98 THR A CA 1
ATOM 733 C C . THR A 1 98 ? -21.932 -1.333 34.394 1.00 76.88 98 THR A C 1
ATOM 735 O O . THR A 1 98 ? -22.323 -1.312 35.563 1.00 76.88 98 THR A O 1
ATOM 738 N N . GLN A 1 99 ? -21.148 -0.364 33.904 1.00 76.94 99 GLN A N 1
ATOM 739 C CA . GLN A 1 99 ? -20.735 0.792 34.710 1.00 76.94 99 GLN A CA 1
ATOM 740 C C . GLN A 1 99 ? -21.919 1.677 35.116 1.00 76.94 99 GLN A C 1
ATOM 742 O O . GLN A 1 99 ? -21.987 2.114 36.266 1.00 76.94 99 GLN A O 1
ATOM 747 N N . GLN A 1 100 ? -22.869 1.912 34.209 1.00 81.38 100 GLN A N 1
ATOM 748 C CA . GLN A 1 100 ? -24.058 2.714 34.502 1.00 81.38 100 GLN A CA 1
ATOM 749 C C . GLN A 1 100 ? -24.936 2.054 35.571 1.00 81.38 100 GLN A C 1
ATOM 751 O O . GLN A 1 100 ? -25.394 2.719 36.501 1.00 81.38 100 GLN A O 1
ATOM 756 N N . GLN A 1 101 ? -25.115 0.733 35.489 1.00 84.12 101 GLN A N 1
ATOM 757 C CA . GLN A 1 101 ? -25.893 -0.029 36.464 1.00 84.12 101 GLN A CA 1
ATOM 758 C C . GLN A 1 101 ? -25.219 -0.040 37.846 1.00 84.12 101 GLN A C 1
ATOM 760 O O . GLN A 1 101 ? -25.891 0.114 38.870 1.00 84.12 101 GLN A O 1
ATOM 765 N N . ALA A 1 102 ? -23.886 -0.139 37.892 1.00 85.19 102 ALA A N 1
ATOM 766 C CA . ALA A 1 102 ? -23.119 -0.044 39.133 1.00 85.19 102 ALA A CA 1
ATOM 767 C C . ALA A 1 102 ? -23.243 1.345 39.791 1.00 85.19 102 ALA A C 1
ATOM 769 O O . ALA A 1 102 ? -23.451 1.432 41.003 1.00 85.19 102 ALA A O 1
ATOM 770 N N . GLN A 1 103 ? -23.185 2.426 39.004 1.00 88.50 103 GLN A N 1
ATOM 771 C CA . GLN A 1 103 ? -23.348 3.798 39.506 1.00 88.50 103 GLN A CA 1
ATOM 772 C C . GLN A 1 103 ? -24.759 4.053 40.053 1.00 88.50 103 GLN A C 1
ATOM 774 O O . GLN A 1 103 ? -24.904 4.603 41.146 1.00 88.50 103 GLN A O 1
ATOM 779 N N . GLN A 1 104 ? -25.797 3.600 39.344 1.00 89.06 104 GLN A N 1
ATOM 780 C CA . GLN A 1 104 ? -27.185 3.717 39.810 1.00 89.06 104 GLN A CA 1
ATOM 781 C C . GLN A 1 104 ? -27.417 2.929 41.104 1.00 89.06 104 GLN A C 1
ATOM 783 O O . GLN A 1 104 ? -28.077 3.415 42.022 1.00 89.06 104 GLN A O 1
ATOM 788 N N . THR A 1 105 ? -26.822 1.738 41.211 1.00 90.56 105 THR A N 1
ATOM 789 C CA . THR A 1 105 ? -26.919 0.905 42.417 1.00 90.56 105 THR A CA 1
ATOM 790 C C . THR A 1 105 ? -26.267 1.590 43.622 1.00 90.56 105 THR A C 1
ATOM 792 O O . THR A 1 105 ? -26.856 1.614 44.702 1.00 90.56 105 THR A O 1
ATOM 795 N N . GLN A 1 106 ? -25.093 2.209 43.448 1.00 89.88 106 GLN A N 1
ATOM 796 C CA . GLN A 1 106 ? -24.436 2.967 44.521 1.00 89.88 106 GLN A CA 1
ATOM 797 C C . GLN A 1 106 ? -25.256 4.189 44.958 1.00 89.88 106 GLN A C 1
ATOM 799 O O . GLN A 1 106 ? -25.423 4.409 46.158 1.00 89.88 106 GLN A O 1
ATOM 804 N N . GLN A 1 107 ? -25.822 4.951 44.017 1.00 89.56 107 GLN A N 1
ATOM 805 C CA . GLN A 1 107 ? -26.691 6.091 44.341 1.00 89.56 107 GLN A CA 1
ATOM 806 C C . GLN A 1 107 ? -27.948 5.671 45.111 1.00 89.56 107 GLN A C 1
ATOM 808 O O . GLN A 1 107 ? -28.338 6.335 46.076 1.00 89.56 107 GLN A O 1
ATOM 813 N N . ALA A 1 108 ? -28.570 4.557 44.721 1.00 89.00 108 ALA A N 1
ATOM 814 C CA . ALA A 1 108 ? -29.744 4.031 45.408 1.00 89.00 108 ALA A CA 1
ATOM 815 C C . ALA A 1 108 ? -29.418 3.614 46.854 1.00 89.00 108 ALA A C 1
ATOM 817 O O . ALA A 1 108 ? -30.166 3.946 47.773 1.00 89.00 108 ALA A O 1
ATOM 818 N N . GLN A 1 109 ? -28.276 2.952 47.072 1.00 90.31 109 GLN A N 1
ATOM 819 C CA . GLN A 1 109 ? -27.823 2.548 48.409 1.00 90.31 109 GLN A CA 1
ATOM 820 C C . GLN A 1 109 ? -27.515 3.750 49.311 1.00 90.31 109 GLN A C 1
ATOM 822 O O . GLN A 1 109 ? -27.934 3.770 50.468 1.00 90.31 109 GLN A O 1
ATOM 827 N N . GLN A 1 110 ? -26.843 4.776 48.781 1.00 88.81 110 GLN A N 1
ATOM 828 C CA . GLN A 1 110 ? -26.554 6.010 49.523 1.00 88.81 110 GLN A CA 1
ATOM 829 C C . GLN A 1 110 ? -27.838 6.748 49.922 1.00 88.81 110 GLN A C 1
ATOM 831 O O . GLN A 1 110 ? -27.961 7.228 51.048 1.00 88.81 110 GLN A O 1
ATOM 836 N N . THR A 1 111 ? -28.823 6.789 49.021 1.00 87.50 111 THR A N 1
ATOM 837 C CA . THR A 1 111 ? -30.116 7.439 49.274 1.00 87.50 111 THR A CA 1
ATOM 838 C C . THR A 1 111 ? -30.906 6.713 50.367 1.00 87.50 111 THR A C 1
ATOM 840 O O . THR A 1 111 ? -31.468 7.359 51.249 1.00 87.50 111 THR A O 1
ATOM 843 N N . GLN A 1 112 ? -30.918 5.376 50.356 1.00 85.38 112 GLN A N 1
ATOM 844 C CA . GLN A 1 112 ? -31.585 4.579 51.393 1.00 85.38 112 GLN A CA 1
ATOM 845 C C . GLN A 1 112 ? -30.910 4.718 52.762 1.00 85.38 112 GLN A C 1
ATOM 847 O O . GLN A 1 112 ? -31.606 4.850 53.765 1.00 85.38 112 GLN A O 1
ATOM 852 N N . GLN A 1 113 ? -29.573 4.736 52.818 1.00 83.44 113 GLN A N 1
ATOM 853 C CA . GLN A 1 113 ? -28.854 4.964 54.076 1.00 83.44 113 GLN A CA 1
ATOM 854 C C . GLN A 1 113 ? -29.173 6.340 54.669 1.00 83.44 113 GLN A C 1
ATOM 856 O O . GLN A 1 113 ? -29.458 6.429 55.860 1.00 83.44 113 GLN A O 1
ATOM 861 N N . ALA A 1 114 ? -29.209 7.391 53.843 1.00 82.00 114 ALA A N 1
ATOM 862 C CA . ALA A 1 114 ? -29.539 8.741 54.297 1.00 82.00 114 ALA A CA 1
ATOM 863 C C . ALA A 1 114 ? -30.959 8.850 54.890 1.00 82.00 114 ALA A C 1
ATOM 865 O O . ALA A 1 114 ? -31.171 9.612 55.831 1.00 82.00 114 ALA A O 1
ATOM 866 N N . GLN A 1 115 ? -31.918 8.075 54.369 1.00 83.00 115 GLN A N 1
ATOM 867 C CA . GLN A 1 115 ? -33.301 8.034 54.863 1.00 83.00 115 GLN A CA 1
ATOM 868 C C . GLN A 1 115 ? -33.466 7.239 56.167 1.00 83.00 115 GLN A C 1
ATOM 870 O O . GLN A 1 115 ? -34.403 7.499 56.909 1.00 83.00 115 GLN A O 1
ATOM 875 N N . GLN A 1 116 ? -32.579 6.281 56.460 1.00 76.19 116 GLN A N 1
ATOM 876 C CA . GLN A 1 116 ? -32.624 5.478 57.693 1.00 76.19 116 GLN A CA 1
ATOM 877 C C . GLN A 1 116 ? -31.950 6.163 58.892 1.00 76.19 116 GLN A C 1
ATOM 879 O O . GLN A 1 116 ? -32.117 5.721 60.025 1.00 76.19 116 GLN A O 1
ATOM 884 N N . THR A 1 117 ? -31.171 7.218 58.647 1.00 74.44 117 THR A N 1
ATOM 885 C CA . THR A 1 117 ? -30.473 8.001 59.681 1.00 74.44 117 THR A CA 1
ATOM 886 C C . THR A 1 117 ? -31.217 9.271 60.124 1.00 74.44 117 THR A C 1
ATOM 888 O O . THR A 1 117 ? -30.645 10.057 60.879 1.00 74.44 117 THR A O 1
ATOM 891 N N . GLN A 1 118 ? -32.454 9.485 59.659 1.00 56.50 118 GLN A N 1
ATOM 892 C CA . GLN A 1 118 ? -33.364 10.553 60.110 1.00 56.50 118 GLN A CA 1
ATOM 893 C C . GLN A 1 118 ? -34.458 9.988 61.014 1.00 56.50 118 GLN A C 1
ATOM 895 O O . GLN A 1 118 ? -34.850 10.713 61.955 1.00 56.50 118 GLN A O 1
#

Organism: NCBI:txid1486919

Secondary structure (DSSP, 8-state):
------SPPHHHHHHHHHHHHHS--TT--BSSSSBHHHH--TT-S-----TT-BS-SBPTT-SSSB-SS-BTTSHHHHHHHHHHH---HHHHHHHHHHHHHHHHHHHHHHHHHHHHT-

pLDDT: mean 84.72, std 13.79, range [37.44, 96.88]

Radius of gyration: 26.83 Å; chains: 1; bounding box: 54×24×81 Å

Foldseek 3Di:
DDPPDDQDDLLRQLQVQCCVVPVGRPPFDDQSRDGPVRVDDPPDPDDADDPQAHDDQAPRPDDPHGNPGHHCPDPVNVVSVVVVVDDPPPPPVVVVVVVVVVVVVVVVVVVVVVVVVD

Sequence (118 aa):
GEDTKGPRTPPQYAYDSYGQVCGEGQGIEGDAVTPLACAFLSNAQRQILLDGVWHSMSRVGTFEEDSGTVWYGSDAVVDAWLWALVEPHAATTAAQSTQQQAQQTQQAQQTQQAQQTQ